Protein AF-A0A6F8VEI3-F1 (afdb_monomer)

pLDDT: mean 88.03, std 16.93, range [38.09, 98.88]

Mean predicted aligned error: 6.99 Å

Structure (mmCIF, N/CA/C/O backbone):
data_AF-A0A6F8VEI3-F1
#
_entry.id   AF-A0A6F8VEI3-F1
#
loop_
_atom_site.group_PDB
_atom_site.id
_atom_site.type_symbol
_atom_site.label_atom_id
_atom_site.label_alt_id
_atom_site.label_comp_id
_atom_site.label_asym_id
_atom_site.label_entity_id
_atom_site.label_seq_id
_atom_site.pdbx_PDB_ins_code
_atom_site.Cartn_x
_atom_site.Cartn_y
_atom_site.Cartn_z
_atom_site.occupancy
_atom_site.B_iso_or_equiv
_atom_site.auth_seq_id
_atom_site.auth_comp_id
_atom_site.auth_asym_id
_atom_site.auth_atom_id
_atom_site.pdbx_PDB_model_num
ATOM 1 N N . MET A 1 1 ? 37.008 4.239 -29.443 1.00 43.09 1 MET A N 1
ATOM 2 C CA . MET A 1 1 ? 36.698 3.286 -28.360 1.00 43.09 1 MET A CA 1
ATOM 3 C C . MET A 1 1 ? 35.298 3.627 -27.923 1.00 43.09 1 MET A C 1
ATOM 5 O O . MET A 1 1 ? 35.094 4.698 -27.372 1.00 43.09 1 MET A O 1
ATOM 9 N N . ASP A 1 2 ? 34.348 2.822 -28.377 1.00 38.09 2 ASP A N 1
ATOM 10 C CA . ASP A 1 2 ? 32.926 3.115 -28.269 1.00 38.09 2 ASP A CA 1
ATOM 11 C C . ASP A 1 2 ? 32.432 2.734 -26.868 1.00 38.09 2 ASP A C 1
ATOM 13 O O . ASP A 1 2 ? 32.656 1.613 -26.403 1.00 38.09 2 ASP A O 1
ATOM 17 N N . SER A 1 3 ? 31.829 3.694 -26.173 1.00 50.50 3 SER A N 1
ATOM 18 C CA . SER A 1 3 ? 31.285 3.537 -24.824 1.00 50.50 3 SER A CA 1
ATOM 19 C C . SER A 1 3 ? 29.965 2.768 -24.905 1.00 50.50 3 SER A C 1
ATOM 21 O O . SER A 1 3 ? 28.896 3.352 -25.057 1.00 50.50 3 SER A O 1
ATOM 23 N N . GLY A 1 4 ? 30.036 1.439 -24.831 1.00 45.38 4 GLY A N 1
ATOM 24 C CA . GLY A 1 4 ? 28.888 0.546 -24.970 1.00 45.38 4 GLY A CA 1
ATOM 25 C C . GLY A 1 4 ? 28.212 0.179 -23.646 1.00 45.38 4 GLY A C 1
ATOM 26 O O . GLY A 1 4 ? 28.600 -0.788 -23.006 1.00 45.38 4 GLY A O 1
ATOM 27 N N . ASN A 1 5 ? 27.139 0.907 -23.327 1.00 43.00 5 ASN A N 1
ATOM 28 C CA . ASN A 1 5 ? 25.896 0.406 -22.721 1.00 43.00 5 ASN A CA 1
ATOM 29 C C . ASN A 1 5 ? 25.950 -0.206 -21.300 1.00 43.00 5 ASN A C 1
ATOM 31 O O . ASN A 1 5 ? 25.969 -1.423 -21.112 1.00 43.00 5 ASN A O 1
ATOM 35 N N . ALA A 1 6 ? 25.800 0.649 -20.283 1.00 49.72 6 ALA A N 1
ATOM 36 C CA . ALA A 1 6 ? 25.195 0.221 -19.025 1.00 49.72 6 ALA A CA 1
ATOM 37 C C . ALA A 1 6 ? 23.720 -0.115 -19.297 1.00 49.72 6 ALA A C 1
ATOM 39 O O . ALA A 1 6 ? 22.898 0.788 -19.445 1.00 49.72 6 ALA A O 1
ATOM 40 N N . SER A 1 7 ? 23.387 -1.406 -19.382 1.00 51.09 7 SER A N 1
ATOM 41 C CA . SER A 1 7 ? 22.001 -1.870 -19.470 1.00 51.09 7 SER A CA 1
ATOM 42 C C . SER A 1 7 ? 21.215 -1.294 -18.291 1.00 51.09 7 SER A C 1
ATOM 44 O O . SER A 1 7 ? 21.344 -1.775 -17.165 1.00 51.09 7 SER A O 1
ATOM 46 N N . ALA A 1 8 ? 20.421 -0.248 -18.532 1.00 64.44 8 ALA A N 1
ATOM 47 C CA . ALA A 1 8 ? 19.576 0.352 -17.511 1.00 64.44 8 ALA A CA 1
ATOM 48 C C . ALA A 1 8 ? 18.665 -0.741 -16.937 1.00 64.44 8 ALA A C 1
ATOM 50 O O . ALA A 1 8 ? 17.872 -1.347 -17.664 1.00 64.44 8 ALA A O 1
ATOM 51 N N . ARG A 1 9 ? 18.819 -1.047 -15.643 1.00 82.38 9 ARG A N 1
ATOM 52 C CA . ARG A 1 9 ? 17.984 -2.046 -14.970 1.00 82.38 9 ARG A CA 1
ATOM 53 C C . ARG A 1 9 ? 16.527 -1.612 -15.121 1.00 82.38 9 ARG A C 1
ATOM 55 O O . ARG A 1 9 ? 16.201 -0.460 -14.838 1.00 82.38 9 ARG A O 1
ATOM 62 N N . LYS A 1 10 ? 15.665 -2.513 -15.604 1.00 88.00 10 LYS A N 1
ATOM 63 C CA . LYS A 1 10 ? 14.236 -2.213 -15.768 1.00 88.00 10 LYS A CA 1
ATOM 64 C C . LYS A 1 10 ? 13.657 -1.750 -14.419 1.00 88.00 10 LYS A C 1
ATOM 66 O O . LYS A 1 10 ? 13.983 -2.366 -13.401 1.00 88.00 10 LYS A O 1
ATOM 71 N N . PRO A 1 11 ? 12.831 -0.688 -14.391 1.00 94.62 11 PRO A N 1
ATOM 72 C CA . PRO A 1 11 ? 12.156 -0.276 -13.166 1.00 94.62 11 PRO A CA 1
ATOM 73 C C . PRO A 1 11 ? 11.184 -1.367 -12.711 1.00 94.62 11 PRO A C 1
ATOM 75 O O . PRO A 1 11 ? 10.663 -2.122 -13.538 1.00 94.62 11 PRO A O 1
ATOM 78 N N . LEU A 1 12 ? 10.909 -1.424 -11.407 1.00 96.19 12 LEU A N 1
ATOM 79 C CA . LEU A 1 12 ? 10.059 -2.457 -10.811 1.00 96.19 12 LEU A CA 1
ATOM 80 C C . LEU A 1 12 ? 8.657 -2.471 -11.440 1.00 96.19 12 LEU A C 1
ATOM 82 O O . LEU A 1 12 ? 8.127 -3.540 -11.735 1.00 96.19 12 LEU A O 1
ATOM 86 N N . CYS A 1 13 ? 8.106 -1.297 -11.773 1.00 95.56 13 CYS A N 1
ATOM 87 C CA . CYS A 1 13 ? 6.817 -1.193 -12.457 1.00 95.56 13 CYS A CA 1
ATOM 88 C C . CYS A 1 13 ? 6.808 -1.954 -13.796 1.00 95.56 13 CYS A C 1
ATOM 90 O O . CYS A 1 13 ? 5.833 -2.617 -14.125 1.00 95.56 13 CYS A O 1
ATOM 92 N N . ALA A 1 14 ? 7.903 -1.918 -14.561 1.00 95.19 14 ALA A N 1
ATOM 93 C CA . ALA A 1 14 ? 8.002 -2.602 -15.848 1.00 95.19 14 ALA A CA 1
ATOM 94 C C . ALA A 1 14 ? 8.228 -4.112 -15.699 1.00 95.19 14 ALA A C 1
ATOM 96 O O . ALA A 1 14 ? 7.990 -4.851 -16.647 1.00 95.19 14 ALA A O 1
ATOM 97 N N . MET A 1 15 ? 8.717 -4.563 -14.541 1.00 97.00 15 MET A N 1
ATOM 98 C CA . MET A 1 15 ? 8.867 -5.985 -14.228 1.00 97.00 15 MET A CA 1
ATOM 99 C C . MET A 1 15 ? 7.551 -6.608 -13.755 1.00 97.00 15 MET A C 1
ATOM 101 O O . MET A 1 15 ? 7.312 -7.778 -14.027 1.00 97.00 15 MET A O 1
ATOM 105 N N . ILE A 1 16 ? 6.717 -5.836 -13.054 1.00 97.31 16 ILE A N 1
ATOM 106 C CA . ILE A 1 16 ? 5.424 -6.294 -12.529 1.00 97.31 16 ILE A CA 1
ATOM 107 C C . ILE A 1 16 ? 4.298 -6.103 -13.550 1.00 97.31 16 ILE A C 1
ATOM 109 O O . ILE A 1 16 ? 3.422 -6.951 -13.634 1.00 97.31 16 ILE A O 1
ATOM 113 N N . GLU A 1 17 ? 4.359 -5.045 -14.361 1.00 96.50 17 GLU A N 1
ATOM 114 C CA . GLU A 1 17 ? 3.339 -4.646 -15.339 1.00 96.50 17 GLU A CA 1
ATOM 115 C C . GLU A 1 17 ? 2.034 -4.125 -14.723 1.00 96.50 17 GLU A C 1
ATOM 117 O O . GLU A 1 17 ? 1.611 -4.500 -13.630 1.00 96.50 17 GLU A O 1
ATOM 122 N N . ARG A 1 18 ? 1.373 -3.208 -15.441 1.00 94.69 18 ARG A N 1
ATOM 123 C CA . ARG A 1 18 ? 0.264 -2.430 -14.879 1.00 94.69 18 ARG A CA 1
ATOM 124 C C . ARG A 1 18 ? -0.923 -3.308 -14.489 1.00 94.69 18 ARG A C 1
ATOM 126 O O . ARG A 1 18 ? -1.441 -3.162 -13.389 1.00 94.69 18 ARG A O 1
ATOM 133 N N . ALA A 1 19 ? -1.287 -4.254 -15.351 1.00 96.75 19 ALA A N 1
ATOM 134 C CA . ALA A 1 19 ? -2.399 -5.164 -15.099 1.00 96.75 19 ALA A CA 1
ATOM 135 C C . ALA A 1 19 ? -2.197 -5.992 -13.820 1.00 96.75 19 ALA A C 1
ATOM 137 O O . ALA A 1 19 ? -3.150 -6.258 -13.094 1.00 96.75 19 ALA A O 1
ATOM 138 N N . ARG A 1 20 ? -0.952 -6.373 -13.502 1.00 98.44 20 ARG A N 1
ATOM 139 C CA . ARG A 1 20 ? -0.662 -7.111 -12.271 1.00 98.44 20 ARG A CA 1
ATOM 140 C C . ARG A 1 20 ? -0.739 -6.220 -11.036 1.00 98.44 20 ARG A C 1
ATOM 142 O O . ARG A 1 20 ? -1.202 -6.694 -10.006 1.00 98.44 20 ARG A O 1
ATOM 149 N N . VAL A 1 21 ? -0.324 -4.954 -11.132 1.00 98.38 21 VAL A N 1
ATOM 150 C CA . VAL A 1 21 ? -0.513 -3.980 -10.042 1.00 98.38 21 VAL A CA 1
ATOM 151 C C . VAL A 1 21 ? -1.993 -3.845 -9.703 1.00 98.38 21 VAL A C 1
ATOM 153 O O . VAL A 1 21 ? -2.342 -3.903 -8.528 1.00 98.38 21 VAL A O 1
ATOM 156 N N . ASP A 1 22 ? -2.857 -3.736 -10.716 1.00 98.19 22 ASP A N 1
ATOM 157 C CA . ASP A 1 22 ? -4.305 -3.643 -10.510 1.00 98.19 22 ASP A CA 1
ATOM 158 C C . ASP A 1 22 ? -4.847 -4.909 -9.798 1.00 98.19 22 ASP A C 1
ATOM 160 O O . ASP A 1 22 ? -5.602 -4.794 -8.836 1.00 98.19 22 ASP A O 1
ATOM 164 N N . VAL A 1 23 ? -4.390 -6.112 -10.185 1.00 98.62 23 VAL A N 1
ATOM 165 C CA . VAL A 1 23 ? -4.760 -7.384 -9.521 1.00 98.62 23 VAL A CA 1
ATOM 166 C C . VAL A 1 23 ? -4.305 -7.438 -8.059 1.00 98.62 23 VAL A C 1
ATOM 168 O O . VAL A 1 23 ? -5.080 -7.830 -7.190 1.00 98.62 23 VAL A O 1
ATOM 171 N N . VAL A 1 24 ? -3.058 -7.048 -7.776 1.00 98.88 24 VAL A N 1
ATOM 172 C CA . VAL A 1 24 ? -2.514 -7.026 -6.408 1.00 98.88 24 VAL A CA 1
ATOM 173 C C . VAL A 1 24 ? -3.308 -6.066 -5.531 1.00 98.88 24 VAL A C 1
ATOM 175 O O . VAL A 1 24 ? -3.662 -6.415 -4.409 1.00 98.88 24 VAL A O 1
ATOM 178 N N . VAL A 1 25 ? -3.602 -4.866 -6.037 1.00 98.75 25 VAL A N 1
ATOM 179 C CA . VAL A 1 25 ? -4.365 -3.860 -5.292 1.00 98.75 25 VAL A CA 1
ATOM 180 C C . VAL A 1 25 ? -5.782 -4.350 -5.019 1.00 98.75 25 VAL A C 1
ATOM 182 O O . VAL A 1 25 ? -6.231 -4.248 -3.883 1.00 98.75 25 VAL A O 1
ATOM 185 N N . HIS A 1 26 ? -6.451 -4.945 -6.004 1.00 98.75 26 HIS A N 1
ATOM 186 C CA . HIS A 1 26 ? -7.782 -5.511 -5.805 1.00 98.75 26 HIS A CA 1
ATOM 187 C C . HIS A 1 26 ? -7.793 -6.590 -4.707 1.00 98.75 26 HIS A C 1
ATOM 189 O O . HIS A 1 26 ? -8.521 -6.473 -3.722 1.00 98.75 26 HIS A O 1
ATOM 195 N N . ALA A 1 27 ? -6.896 -7.580 -4.804 1.00 98.81 27 ALA A N 1
ATOM 196 C CA . ALA A 1 27 ? -6.771 -8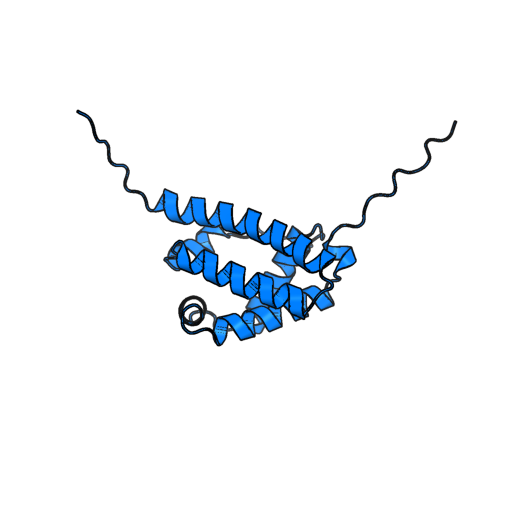.643 -3.803 1.00 98.81 27 ALA A CA 1
ATOM 197 C C . ALA A 1 27 ? -6.435 -8.097 -2.404 1.00 98.81 27 ALA A C 1
ATOM 199 O O . ALA A 1 27 ? -6.917 -8.601 -1.389 1.00 98.81 27 ALA A O 1
ATOM 200 N N . PHE A 1 28 ? -5.627 -7.039 -2.339 1.00 98.88 28 PHE A N 1
ATOM 201 C CA . PHE A 1 28 ? -5.275 -6.391 -1.084 1.00 98.88 28 PHE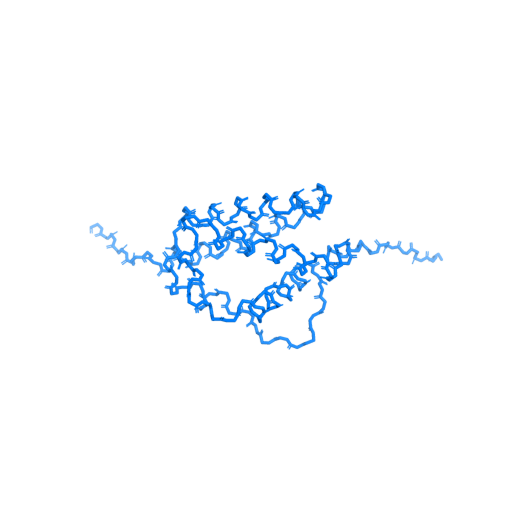 A CA 1
ATOM 202 C C 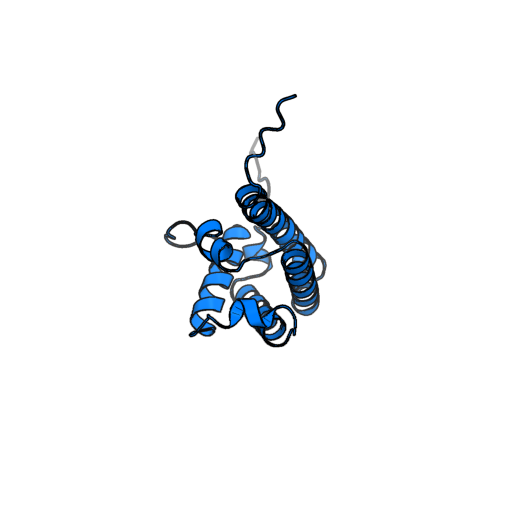. PHE A 1 28 ? -6.488 -5.731 -0.419 1.00 98.88 28 PHE A C 1
ATOM 204 O O . PHE A 1 28 ? -6.706 -5.901 0.783 1.00 98.88 28 PHE A O 1
ATOM 211 N N . TYR A 1 29 ? -7.302 -5.008 -1.191 1.00 98.62 29 TYR A N 1
ATOM 212 C CA . TYR A 1 29 ? -8.506 -4.363 -0.668 1.00 98.62 29 TYR A CA 1
ATOM 213 C C . TYR A 1 29 ? -9.574 -5.368 -0.242 1.00 98.62 29 TYR A C 1
ATOM 215 O O . TYR A 1 29 ? -10.216 -5.146 0.787 1.00 98.62 29 TYR A O 1
ATOM 223 N N . ASP A 1 30 ? -9.711 -6.498 -0.938 1.00 98.44 30 ASP A N 1
ATOM 224 C CA . ASP A 1 30 ? -10.572 -7.597 -0.490 1.00 98.44 30 ASP A CA 1
ATOM 225 C C . ASP A 1 30 ? -10.178 -8.078 0.915 1.00 98.44 30 ASP A C 1
ATOM 227 O O . ASP A 1 30 ? -11.029 -8.179 1.807 1.00 98.44 30 ASP A O 1
ATOM 231 N N . LYS A 1 31 ? -8.876 -8.282 1.161 1.00 98.69 31 LYS A N 1
ATOM 232 C CA . LYS A 1 31 ? -8.374 -8.671 2.487 1.00 98.69 31 LYS A CA 1
ATOM 233 C C . LYS A 1 31 ? -8.586 -7.581 3.535 1.00 98.69 31 LYS A C 1
ATOM 235 O O . LYS A 1 31 ? -9.059 -7.880 4.630 1.00 98.69 31 LYS A O 1
ATOM 240 N N . LEU A 1 32 ? -8.288 -6.319 3.220 1.00 98.44 32 LEU A N 1
ATOM 241 C CA . LEU A 1 32 ? -8.483 -5.198 4.150 1.00 98.44 32 LEU A CA 1
ATOM 242 C C . LEU A 1 32 ? -9.945 -5.054 4.589 1.00 98.44 32 LEU A C 1
ATOM 244 O O . LEU A 1 32 ? -10.215 -4.815 5.766 1.00 98.44 32 LEU A O 1
ATOM 248 N N . ARG A 1 33 ? -10.890 -5.222 3.658 1.00 97.50 33 ARG A N 1
ATOM 249 C CA . ARG A 1 33 ? -12.332 -5.126 3.927 1.00 97.50 33 ARG A CA 1
ATOM 250 C C . ARG A 1 33 ? -12.859 -6.298 4.747 1.00 97.50 33 ARG A C 1
ATOM 252 O O . ARG A 1 33 ? -13.786 -6.111 5.531 1.00 97.50 33 ARG A O 1
ATOM 259 N N . ALA A 1 34 ? -12.279 -7.483 4.580 1.00 97.50 34 ALA A N 1
ATOM 260 C CA . ALA A 1 34 ? -12.634 -8.663 5.360 1.00 97.50 34 ALA A CA 1
ATOM 261 C C . ALA A 1 34 ? -11.980 -8.683 6.756 1.00 97.50 34 ALA A C 1
ATOM 263 O O . ALA A 1 34 ? -12.469 -9.366 7.656 1.00 97.50 34 ALA A O 1
ATOM 264 N N . HIS A 1 35 ? -10.881 -7.949 6.957 1.00 98.12 35 HIS A N 1
ATOM 265 C CA . HIS A 1 35 ? -10.099 -8.024 8.186 1.00 98.12 35 HIS A CA 1
ATOM 266 C C . HIS A 1 35 ? -10.749 -7.245 9.354 1.00 98.12 35 HIS A C 1
ATOM 268 O O . HIS A 1 35 ? -10.938 -6.030 9.235 1.00 98.12 35 HIS A O 1
ATOM 274 N N . PRO A 1 36 ? -11.018 -7.878 10.518 1.00 96.19 36 PRO A N 1
ATOM 275 C CA . PRO A 1 36 ? -11.780 -7.266 11.616 1.00 96.19 36 PRO A CA 1
ATOM 276 C C . PRO A 1 36 ? -11.201 -5.958 12.166 1.00 96.19 36 PRO A C 1
ATOM 278 O O . PRO A 1 36 ? -11.948 -5.047 12.504 1.00 96.19 36 PRO A O 1
ATOM 281 N N . GLU A 1 37 ? -9.874 -5.852 12.250 1.00 95.12 37 GLU A N 1
ATOM 282 C CA . GLU A 1 37 ? -9.210 -4.658 12.795 1.00 95.12 37 GLU A CA 1
ATOM 283 C C . GLU A 1 37 ? -8.966 -3.565 11.750 1.00 95.12 37 GLU A C 1
ATOM 285 O O . GLU A 1 37 ? -8.685 -2.427 12.115 1.00 95.12 37 GLU A O 1
ATOM 290 N N . MET A 1 38 ? -9.047 -3.899 10.455 1.00 97.75 38 MET A N 1
ATOM 291 C CA . MET A 1 38 ? -8.686 -2.964 9.384 1.00 97.75 38 MET A CA 1
ATOM 292 C C . MET A 1 38 ? -9.901 -2.390 8.675 1.00 97.75 38 MET A C 1
ATOM 294 O O . MET A 1 38 ? -9.873 -1.224 8.288 1.00 97.75 38 MET A O 1
ATOM 298 N N . SER A 1 39 ? -10.970 -3.174 8.528 1.00 96.56 39 SER A N 1
ATOM 299 C CA . SER A 1 39 ? -12.140 -2.826 7.718 1.00 96.56 39 SER A CA 1
ATOM 300 C C . SER A 1 39 ? -12.768 -1.484 8.106 1.00 96.56 39 SER A C 1
ATOM 302 O O . SER A 1 39 ? -13.163 -0.712 7.231 1.00 96.56 39 SER A O 1
ATOM 304 N N . GLY A 1 40 ? -12.765 -1.148 9.400 1.00 96.88 40 GLY A N 1
ATOM 305 C CA . GLY A 1 40 ? -13.253 0.132 9.916 1.00 96.88 40 GLY A CA 1
ATOM 306 C C . GLY A 1 40 ? -12.511 1.361 9.375 1.00 96.88 40 GLY A C 1
ATOM 307 O O . GLY A 1 40 ? -13.133 2.400 9.178 1.00 96.88 40 GLY A O 1
ATOM 308 N N . PHE A 1 41 ? -11.216 1.264 9.051 1.00 96.69 41 PHE A N 1
ATOM 309 C CA . PHE A 1 41 ? -10.475 2.394 8.470 1.00 96.69 41 PHE A CA 1
ATOM 310 C C . PHE A 1 41 ? -10.895 2.702 7.031 1.00 96.69 41 PHE A C 1
ATOM 312 O O . PHE A 1 41 ? -10.663 3.810 6.557 1.00 96.69 41 PHE A O 1
ATOM 319 N N . PHE A 1 42 ? -11.539 1.754 6.348 1.00 95.81 42 PHE A N 1
ATOM 320 C CA . PHE A 1 42 ? -11.923 1.859 4.939 1.00 95.81 42 PHE A CA 1
ATOM 321 C C . PHE A 1 42 ? -13.432 2.038 4.737 1.00 95.81 42 PHE A C 1
ATOM 323 O O . PHE A 1 42 ? -13.879 2.197 3.606 1.00 95.81 42 PHE A O 1
ATOM 330 N N . SER A 1 43 ? -14.233 2.062 5.808 1.00 93.88 43 SER A N 1
ATOM 331 C CA . SER A 1 43 ? -15.701 2.130 5.720 1.00 93.88 43 SER A CA 1
ATOM 332 C C . SER A 1 43 ? -16.243 3.441 5.141 1.00 93.88 43 SER A C 1
ATOM 334 O O . SER A 1 43 ? -17.421 3.526 4.814 1.00 93.88 43 SER A O 1
ATOM 336 N N . HIS A 1 44 ? -15.404 4.475 5.055 1.00 93.75 44 HIS A N 1
ATOM 337 C CA . HIS A 1 44 ? -15.744 5.778 4.485 1.00 93.75 44 HIS A CA 1
ATOM 338 C C . HIS A 1 44 ? -15.577 5.830 2.955 1.00 93.75 44 HIS A C 1
ATOM 340 O O . HIS A 1 44 ? -15.876 6.853 2.343 1.00 93.75 44 HIS A O 1
ATOM 346 N N . ILE A 1 45 ? -15.053 4.767 2.336 1.00 95.69 45 ILE A N 1
ATOM 347 C CA . ILE A 1 45 ? -14.874 4.679 0.886 1.00 95.69 45 ILE A CA 1
ATOM 348 C C . ILE A 1 45 ? -16.193 4.219 0.261 1.00 95.69 45 ILE A C 1
ATOM 350 O O . ILE A 1 45 ? -16.651 3.107 0.511 1.00 95.69 45 ILE A O 1
ATOM 354 N N . GLU A 1 46 ? -16.788 5.073 -0.569 1.00 95.12 46 GLU A N 1
ATOM 355 C CA . GLU A 1 46 ? -18.052 4.780 -1.258 1.00 95.12 46 GLU A CA 1
ATOM 356 C C . GLU A 1 46 ? -17.829 4.021 -2.576 1.00 95.12 46 GLU A C 1
ATOM 358 O O . GLU A 1 46 ? -18.508 3.033 -2.850 1.00 95.12 46 GLU A O 1
ATOM 363 N N . ASP A 1 47 ? -16.845 4.449 -3.374 1.00 97.06 47 ASP A N 1
ATOM 364 C CA . ASP A 1 47 ? -16.484 3.832 -4.654 1.00 97.06 47 ASP A CA 1
ATOM 365 C C . ASP A 1 47 ? -15.113 3.150 -4.555 1.00 97.06 47 ASP A C 1
ATOM 367 O O . ASP A 1 47 ? -14.056 3.765 -4.744 1.00 97.06 47 ASP A O 1
ATOM 371 N N . PHE A 1 48 ? -15.134 1.852 -4.245 1.00 96.31 48 PHE A N 1
ATOM 372 C CA . PHE A 1 48 ? -13.918 1.041 -4.172 1.00 96.31 48 PHE A CA 1
ATOM 373 C C . PHE A 1 48 ? -13.233 0.884 -5.529 1.00 96.31 48 PHE A C 1
ATOM 375 O O . PHE A 1 48 ? -12.007 0.886 -5.575 1.00 96.31 48 PHE A O 1
ATOM 382 N N . ALA A 1 49 ? -13.977 0.824 -6.636 1.00 95.88 49 ALA A N 1
ATOM 383 C CA . ALA A 1 49 ? -13.372 0.663 -7.954 1.00 95.88 49 ALA A CA 1
ATOM 384 C C . ALA A 1 49 ? -12.528 1.893 -8.323 1.00 95.88 49 ALA A C 1
ATOM 386 O O . ALA A 1 49 ? -11.384 1.761 -8.763 1.00 95.88 49 ALA A O 1
ATOM 387 N N . GLN A 1 50 ? -13.053 3.098 -8.084 1.00 95.75 50 GLN A N 1
ATOM 388 C CA . GLN A 1 50 ? -12.297 4.335 -8.283 1.00 95.75 50 GLN A CA 1
ATOM 389 C C . GLN A 1 50 ? -11.113 4.444 -7.311 1.00 95.75 50 GLN A C 1
ATOM 391 O O . GLN A 1 50 ? -10.022 4.870 -7.704 1.00 95.75 50 GLN A O 1
ATOM 396 N N . HIS A 1 51 ? -11.310 4.062 -6.048 1.00 96.06 51 HIS A N 1
ATOM 397 C CA . HIS A 1 51 ? -10.256 4.105 -5.040 1.00 96.06 51 HIS A CA 1
ATOM 398 C C . HIS A 1 51 ? -9.095 3.161 -5.384 1.00 96.06 51 HIS A C 1
ATOM 400 O O . HIS A 1 51 ? -7.943 3.590 -5.421 1.00 96.06 51 HIS A O 1
ATOM 406 N N . GLU A 1 52 ? -9.385 1.903 -5.712 1.00 97.38 52 GLU A N 1
ATOM 407 C CA . GLU A 1 52 ? -8.388 0.903 -6.103 1.00 97.38 52 GLU A CA 1
ATOM 408 C C . GLU A 1 52 ? -7.608 1.347 -7.343 1.00 97.38 52 GLU A C 1
ATOM 410 O O . GLU A 1 52 ? -6.381 1.261 -7.356 1.00 97.38 52 GLU A O 1
ATOM 415 N N . GLN A 1 53 ? -8.273 1.926 -8.349 1.00 95.50 53 GLN A N 1
ATOM 416 C CA . GLN A 1 53 ? -7.585 2.500 -9.510 1.00 95.50 53 GLN A CA 1
ATOM 417 C C . GLN A 1 53 ? -6.606 3.608 -9.112 1.00 95.50 53 GLN A C 1
ATOM 419 O O . GLN A 1 53 ? -5.483 3.653 -9.620 1.00 95.50 53 GLN A O 1
ATOM 424 N N . HIS A 1 54 ? -6.999 4.498 -8.197 1.00 93.50 54 HIS A N 1
ATOM 425 C CA . HIS A 1 54 ? -6.119 5.558 -7.709 1.00 93.50 54 HIS A CA 1
ATOM 426 C C . HIS A 1 54 ? -4.877 4.986 -7.010 1.00 93.50 54 HIS A C 1
ATOM 428 O O . HIS A 1 54 ? -3.755 5.424 -7.281 1.00 93.50 54 HIS A O 1
ATOM 434 N N . ILE A 1 55 ? -5.063 3.968 -6.170 1.00 95.81 55 ILE A N 1
ATOM 435 C CA . ILE A 1 55 ? -3.984 3.309 -5.426 1.00 95.81 55 ILE A CA 1
ATOM 436 C C . ILE A 1 55 ? -3.081 2.477 -6.345 1.00 95.81 55 ILE A C 1
ATOM 438 O O . ILE A 1 55 ? -1.861 2.477 -6.179 1.00 95.81 55 ILE A O 1
ATOM 442 N N . ALA A 1 56 ? -3.631 1.839 -7.375 1.00 96.56 56 ALA A N 1
ATOM 443 C CA . ALA A 1 56 ? -2.836 1.150 -8.384 1.00 96.56 56 ALA A CA 1
ATOM 444 C C . ALA A 1 56 ? -1.962 2.122 -9.188 1.00 96.56 56 ALA A C 1
ATOM 446 O O . ALA A 1 56 ? -0.793 1.834 -9.455 1.00 96.56 56 ALA A O 1
ATOM 447 N N . VAL A 1 57 ? -2.476 3.314 -9.518 1.00 94.50 57 VAL A N 1
ATOM 448 C CA . VAL A 1 57 ? -1.654 4.353 -10.155 1.00 94.50 57 VAL A CA 1
ATOM 449 C C . VAL A 1 57 ? -0.559 4.860 -9.213 1.00 94.50 57 VAL A C 1
ATOM 451 O O . VAL A 1 57 ? 0.575 5.043 -9.661 1.00 94.50 57 VAL A O 1
ATOM 454 N N . PHE A 1 58 ? -0.865 5.044 -7.925 1.00 94.56 58 PHE A N 1
ATOM 455 C CA . PHE A 1 58 ? 0.134 5.388 -6.911 1.00 94.56 58 PHE A CA 1
ATOM 456 C C . PHE A 1 58 ? 1.283 4.381 -6.883 1.00 94.56 58 PHE A C 1
ATOM 458 O O . PHE A 1 58 ? 2.441 4.774 -7.028 1.00 94.56 58 PHE A O 1
ATOM 465 N N . TRP A 1 59 ? 0.979 3.088 -6.770 1.00 96.94 59 TRP A N 1
ATOM 466 C CA . TRP A 1 59 ? 2.012 2.059 -6.721 1.00 96.94 59 TRP A CA 1
ATOM 467 C C . TRP A 1 59 ? 2.799 1.950 -8.018 1.00 96.94 59 TRP A C 1
ATOM 469 O O . TRP A 1 59 ? 4.025 1.862 -7.986 1.00 96.94 59 TRP A O 1
ATOM 479 N N . TRP A 1 60 ? 2.122 2.020 -9.165 1.00 95.44 60 TRP A N 1
ATOM 480 C CA . TRP A 1 60 ? 2.786 2.053 -10.464 1.00 95.44 60 TRP A CA 1
ATOM 481 C C . TRP A 1 60 ? 3.825 3.177 -10.543 1.00 95.44 60 TRP A C 1
ATOM 483 O O . TRP A 1 60 ? 4.962 2.947 -10.960 1.00 95.44 60 TRP A O 1
ATOM 493 N N . TRP A 1 61 ? 3.449 4.384 -10.110 1.00 93.62 61 TRP A N 1
ATOM 494 C CA . TRP A 1 61 ? 4.342 5.537 -10.054 1.00 93.62 61 TRP A CA 1
ATOM 495 C C . TRP A 1 61 ? 5.486 5.337 -9.052 1.00 93.62 61 TRP A C 1
ATOM 497 O O . TRP A 1 61 ? 6.649 5.520 -9.414 1.00 93.62 61 TRP A O 1
ATOM 507 N N . ALA A 1 62 ? 5.182 4.891 -7.830 1.00 93.81 62 ALA A N 1
ATOM 508 C CA . ALA A 1 62 ? 6.175 4.655 -6.782 1.00 93.81 62 ALA A CA 1
ATOM 509 C C . ALA A 1 62 ? 7.231 3.613 -7.201 1.00 93.81 62 ALA A C 1
ATOM 511 O O . ALA A 1 62 ? 8.394 3.710 -6.818 1.00 93.81 62 ALA A O 1
ATOM 512 N N . MET A 1 63 ? 6.852 2.657 -8.053 1.00 96.06 63 MET A N 1
ATOM 513 C CA . MET A 1 63 ? 7.738 1.633 -8.617 1.00 96.06 63 MET A CA 1
ATOM 514 C C . MET A 1 63 ? 8.525 2.082 -9.866 1.00 96.06 63 MET A C 1
ATOM 516 O O . MET A 1 63 ? 9.154 1.254 -10.534 1.00 96.06 63 MET A O 1
ATOM 520 N N . GLY A 1 64 ? 8.513 3.379 -10.193 1.00 93.56 64 GLY A N 1
ATOM 521 C CA . GLY A 1 64 ? 9.284 3.975 -11.291 1.00 93.56 64 GLY A CA 1
ATOM 522 C C . GLY A 1 64 ? 8.496 4.201 -12.584 1.00 93.56 64 GLY A C 1
ATOM 523 O O . GLY A 1 64 ? 9.085 4.528 -13.618 1.00 93.56 64 GLY A O 1
ATOM 524 N N . GLY A 1 65 ? 7.175 4.030 -12.551 1.00 89.88 65 GLY A N 1
ATOM 525 C CA . GLY A 1 65 ? 6.297 4.308 -13.678 1.00 89.88 65 GLY A CA 1
ATOM 526 C C . GLY A 1 65 ? 6.121 5.808 -13.908 1.00 89.88 65 GLY A C 1
ATOM 527 O O . GLY A 1 65 ? 6.101 6.611 -12.977 1.00 89.88 65 GLY A O 1
ATOM 528 N N . ARG A 1 66 ? 5.936 6.212 -15.169 1.00 85.19 66 ARG A N 1
ATOM 529 C CA . ARG A 1 66 ? 5.476 7.573 -15.475 1.00 85.19 66 ARG A CA 1
ATOM 530 C C . ARG A 1 66 ? 3.959 7.628 -15.331 1.00 85.19 66 ARG A C 1
ATOM 532 O O . ARG A 1 66 ? 3.264 6.821 -15.941 1.00 85.19 66 ARG A O 1
ATOM 539 N N . ALA A 1 67 ? 3.462 8.589 -14.560 1.00 68.88 67 ALA A N 1
ATOM 540 C CA . ALA A 1 67 ? 2.051 8.948 -14.535 1.00 68.88 67 ALA A CA 1
ATOM 541 C C . ALA A 1 67 ? 1.873 10.270 -15.295 1.00 68.88 67 ALA A C 1
ATOM 543 O O . ALA A 1 67 ? 2.600 11.237 -15.049 1.00 68.88 67 ALA A O 1
ATOM 544 N N . GLU A 1 68 ? 0.940 10.317 -16.245 1.00 62.62 68 GLU A N 1
ATOM 545 C CA . GLU A 1 68 ? 0.611 11.545 -16.968 1.00 62.62 68 GLU A CA 1
ATOM 546 C C . GLU A 1 68 ? -0.049 12.529 -15.995 1.00 62.62 68 GLU A C 1
ATOM 548 O O . GLU A 1 68 ? -1.196 12.345 -15.608 1.00 62.62 68 GLU A O 1
ATOM 553 N N . ARG A 1 69 ? 0.709 13.548 -15.563 1.00 53.69 69 ARG A N 1
ATOM 554 C CA . ARG A 1 69 ? 0.261 14.675 -14.722 1.00 53.69 69 ARG A CA 1
ATOM 555 C C . ARG A 1 69 ? -0.587 14.272 -13.513 1.00 53.69 69 ARG A C 1
ATOM 557 O O . ARG A 1 69 ? -1.814 14.298 -13.561 1.00 53.69 69 ARG A O 1
ATOM 564 N N . GLN A 1 70 ? 0.058 14.060 -12.372 1.00 57.28 70 GLN A N 1
ATOM 565 C CA . GLN A 1 70 ? -0.670 13.972 -11.110 1.00 57.28 70 GLN A CA 1
ATOM 566 C C . GLN A 1 70 ? -0.391 15.178 -10.227 1.00 57.28 70 GLN A C 1
ATOM 568 O O . GLN A 1 70 ? 0.754 15.593 -10.046 1.00 57.28 70 GLN A O 1
ATOM 573 N N . ARG A 1 71 ? -1.472 15.746 -9.677 1.00 58.84 71 ARG A N 1
ATOM 574 C CA . ARG A 1 71 ? -1.378 16.520 -8.438 1.00 58.84 71 ARG A CA 1
ATOM 575 C C . ARG A 1 71 ? -0.662 15.636 -7.406 1.00 58.84 71 ARG A C 1
ATOM 577 O O . ARG A 1 71 ? -0.865 14.423 -7.446 1.00 58.84 71 ARG A O 1
ATOM 584 N N . PRO A 1 72 ? 0.169 16.203 -6.521 1.00 68.62 72 PRO A N 1
ATOM 585 C CA . PRO A 1 72 ? 0.866 15.412 -5.514 1.00 68.62 72 PRO A CA 1
ATOM 586 C C . PRO A 1 72 ? -0.128 14.536 -4.741 1.00 68.62 72 PRO A C 1
ATOM 588 O O . PRO A 1 72 ? -1.209 15.003 -4.374 1.00 68.62 72 PRO A O 1
ATOM 591 N N . PHE A 1 73 ? 0.232 13.270 -4.516 1.00 82.31 73 PHE A N 1
ATOM 592 C CA . PHE A 1 73 ? -0.522 12.394 -3.627 1.00 82.31 73 PHE A CA 1
ATOM 593 C C . PHE A 1 73 ? -0.476 12.983 -2.219 1.00 82.31 73 PHE A C 1
ATOM 595 O O . PHE A 1 73 ? 0.579 13.007 -1.585 1.00 82.31 73 PHE A O 1
ATOM 602 N N . ASP A 1 74 ? -1.614 13.467 -1.728 1.00 87.06 74 ASP A N 1
ATOM 603 C CA . ASP A 1 74 ? -1.726 14.010 -0.376 1.00 87.06 74 ASP A CA 1
ATOM 604 C C . ASP A 1 74 ? -1.814 12.877 0.659 1.00 87.06 74 ASP A C 1
ATOM 606 O O . ASP A 1 74 ? -2.839 12.656 1.302 1.00 87.06 74 ASP A O 1
ATOM 610 N N . MET A 1 75 ? -0.729 12.108 0.792 1.00 87.12 75 MET A N 1
ATOM 611 C CA . MET A 1 75 ? -0.653 10.986 1.732 1.00 87.12 75 MET A CA 1
ATOM 612 C C . MET A 1 75 ? -0.911 11.450 3.168 1.00 87.12 75 MET A C 1
ATOM 614 O O . MET A 1 75 ? -1.611 10.776 3.913 1.00 87.12 75 MET A O 1
ATOM 618 N N . ASN A 1 76 ? -0.403 12.621 3.553 1.00 86.25 76 ASN A N 1
ATOM 619 C CA . ASN A 1 76 ? -0.573 13.139 4.905 1.00 86.25 76 ASN A CA 1
ATOM 620 C C . ASN A 1 76 ? -2.036 13.510 5.194 1.00 86.25 76 ASN A C 1
ATOM 622 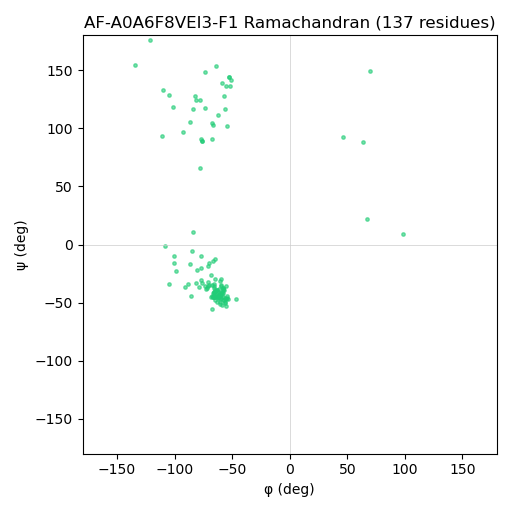O O . ASN A 1 76 ? -2.630 12.986 6.134 1.00 86.25 76 ASN A O 1
ATOM 626 N N . GLY A 1 77 ? -2.634 14.373 4.366 1.00 88.31 77 GLY A N 1
ATOM 627 C CA . GLY A 1 77 ? -3.998 14.858 4.574 1.00 88.31 77 GLY A CA 1
ATOM 628 C C . GLY A 1 77 ? -5.054 13.759 4.474 1.00 88.31 77 GLY A C 1
ATOM 629 O O . GLY A 1 77 ? -6.070 13.824 5.161 1.00 88.31 77 GLY A O 1
ATOM 630 N N . ARG A 1 78 ? -4.804 12.710 3.677 1.00 90.31 78 ARG A N 1
ATOM 631 C CA . ARG A 1 78 ? -5.725 11.569 3.546 1.00 90.31 78 ARG A CA 1
ATOM 632 C C . ARG A 1 78 ? -5.675 10.593 4.720 1.00 90.31 78 ARG A C 1
ATOM 634 O O . ARG A 1 78 ? -6.703 10.001 5.026 1.00 90.31 78 ARG A O 1
ATOM 641 N N . HIS A 1 79 ? -4.527 10.432 5.380 1.00 93.31 79 HIS A N 1
ATOM 642 C CA . HIS A 1 79 ? -4.376 9.453 6.466 1.00 93.31 79 HIS A CA 1
ATOM 643 C C . HIS A 1 79 ? -4.505 10.068 7.868 1.00 93.31 79 HIS A C 1
ATOM 645 O O . HIS A 1 79 ? -4.871 9.357 8.803 1.00 93.31 79 HIS A O 1
ATOM 651 N N . GLN A 1 80 ? -4.276 11.378 8.029 1.00 90.75 80 GLN A N 1
ATOM 652 C CA . GLN A 1 80 ? -4.387 12.065 9.324 1.00 90.75 80 GLN A CA 1
ATOM 653 C C . GLN A 1 80 ? -5.753 11.877 10.018 1.00 90.75 80 GLN A C 1
ATOM 655 O O . GLN A 1 80 ? -5.753 11.545 11.209 1.00 90.75 80 GLN A O 1
ATOM 660 N N . PRO A 1 81 ? -6.904 11.983 9.320 1.00 91.75 81 PRO A N 1
ATOM 661 C CA . PRO A 1 81 ? -8.217 11.839 9.951 1.00 91.75 81 PRO A CA 1
ATOM 662 C C . PRO A 1 81 ? -8.535 10.410 10.407 1.00 91.75 81 PRO A C 1
ATOM 664 O O . PRO A 1 81 ? -9.449 10.215 11.202 1.00 91.75 81 PRO A O 1
ATOM 667 N N . LEU A 1 82 ? -7.795 9.406 9.921 1.00 92.25 82 LEU A N 1
ATOM 668 C CA . LEU A 1 82 ? -8.074 7.991 10.189 1.00 92.25 82 LEU A CA 1
ATOM 669 C C . LEU A 1 82 ? -7.638 7.550 11.589 1.00 92.25 82 LEU A C 1
ATOM 671 O O . LEU A 1 82 ? -7.952 6.442 12.012 1.00 92.25 82 LEU A O 1
ATOM 675 N N . GLY A 1 83 ? -6.891 8.386 12.316 1.00 91.00 83 GLY A N 1
ATOM 676 C CA . GLY A 1 83 ? -6.508 8.077 13.690 1.00 91.00 83 GLY A CA 1
ATOM 677 C C . GLY A 1 83 ? -5.540 6.895 13.825 1.00 91.00 83 GLY A C 1
ATOM 678 O O . GLY A 1 83 ? -5.432 6.351 14.919 1.00 91.00 83 GLY A O 1
ATOM 679 N N . LEU A 1 84 ? -4.796 6.552 12.766 1.00 94.50 84 LEU A N 1
ATOM 680 C CA . LEU A 1 84 ? -3.876 5.407 12.726 1.00 94.50 84 LEU A CA 1
ATOM 681 C C . LEU A 1 84 ? -2.896 5.393 13.914 1.00 94.50 84 LEU A C 1
ATOM 683 O O . LEU A 1 84 ? -2.392 6.441 14.346 1.00 94.50 84 LEU A O 1
ATOM 687 N N . ASN A 1 85 ? -2.634 4.189 14.422 1.00 93.31 85 ASN A N 1
ATOM 688 C CA . ASN A 1 85 ? -1.649 3.878 15.457 1.00 93.31 85 ASN A CA 1
ATOM 689 C C . ASN A 1 85 ? -0.630 2.855 14.922 1.00 93.31 85 ASN A C 1
ATOM 691 O O . ASN A 1 85 ? -0.776 2.367 13.804 1.00 93.31 85 ASN A O 1
ATOM 695 N N . GLU A 1 86 ? 0.391 2.530 15.715 1.00 94.88 86 GLU A N 1
ATOM 696 C CA . GLU A 1 86 ? 1.463 1.598 15.324 1.00 94.88 86 GLU A CA 1
ATOM 697 C C . GLU A 1 86 ? 0.921 0.236 14.870 1.00 94.88 86 GLU A C 1
ATOM 699 O O . GLU A 1 86 ? 1.252 -0.218 13.777 1.00 94.88 86 GLU A O 1
ATOM 704 N N . ARG A 1 87 ? -0.018 -0.339 15.632 1.00 96.19 87 ARG A N 1
ATOM 705 C CA . ARG A 1 87 ? -0.675 -1.613 15.303 1.00 96.19 87 ARG A CA 1
ATOM 706 C C . ARG A 1 87 ? -1.381 -1.588 13.945 1.00 96.19 87 ARG A C 1
ATOM 708 O O . ARG A 1 87 ? -1.332 -2.571 13.216 1.00 96.19 87 ARG A O 1
ATOM 715 N N . ALA A 1 88 ? -2.020 -0.476 13.575 1.00 96.75 88 ALA A N 1
ATOM 716 C CA . ALA A 1 88 ? -2.683 -0.355 12.277 1.00 96.75 88 ALA A CA 1
ATOM 717 C C . ALA A 1 88 ? -1.675 -0.390 11.114 1.00 96.75 88 ALA A C 1
ATOM 719 O O . ALA A 1 88 ? -1.956 -0.997 10.082 1.00 96.75 88 ALA A O 1
ATOM 720 N N . PHE A 1 89 ? -0.492 0.215 11.282 1.00 97.50 89 PHE A N 1
ATOM 721 C CA . PHE A 1 89 ? 0.585 0.143 10.287 1.00 97.50 89 PHE A CA 1
ATOM 722 C C . PHE A 1 89 ? 1.172 -1.266 10.183 1.00 97.50 89 PHE A C 1
ATOM 724 O O . PHE A 1 89 ? 1.342 -1.765 9.071 1.00 97.50 89 PHE A O 1
ATOM 731 N N . GLU A 1 90 ? 1.438 -1.918 11.317 1.00 97.81 90 GLU A N 1
ATOM 732 C CA . GLU A 1 90 ? 1.925 -3.303 11.358 1.00 97.81 90 GLU A CA 1
ATOM 733 C C . GLU A 1 90 ? 0.955 -4.252 10.649 1.00 97.81 90 GLU A C 1
ATOM 735 O O . GLU A 1 90 ? 1.363 -5.024 9.781 1.00 97.81 90 GLU A O 1
ATOM 740 N N . GLN A 1 91 ? -0.342 -4.141 10.952 1.00 98.44 91 GLN A N 1
ATOM 741 C CA . GLN A 1 91 ? -1.365 -4.991 10.354 1.00 98.44 91 GLN A CA 1
ATOM 742 C C . GLN A 1 91 ? -1.531 -4.727 8.854 1.00 98.44 91 GLN A C 1
ATOM 744 O O . GLN A 1 91 ? -1.641 -5.667 8.067 1.00 98.44 91 GLN A O 1
ATOM 749 N N . TRP A 1 92 ? -1.518 -3.457 8.438 1.00 98.56 92 TRP A N 1
ATOM 750 C CA . TRP A 1 92 ? -1.566 -3.092 7.023 1.00 98.56 92 TRP A CA 1
ATOM 751 C C . TRP A 1 92 ? -0.375 -3.685 6.256 1.00 98.56 92 TRP A C 1
ATOM 753 O O . TRP A 1 92 ? -0.569 -4.289 5.200 1.00 98.56 92 TRP A O 1
ATOM 763 N N . LEU A 1 93 ? 0.843 -3.578 6.806 1.00 98.69 93 LEU A N 1
ATOM 764 C CA . LEU A 1 93 ? 2.058 -4.135 6.201 1.00 98.69 93 LEU A CA 1
ATOM 765 C C . LEU A 1 93 ? 2.018 -5.665 6.147 1.00 98.69 93 LEU A C 1
ATOM 767 O O . LEU A 1 93 ? 2.398 -6.237 5.128 1.00 98.69 93 LEU A O 1
ATOM 771 N N . ALA A 1 94 ? 1.524 -6.327 7.195 1.00 98.69 94 ALA A N 1
ATOM 772 C CA . ALA A 1 94 ? 1.387 -7.781 7.222 1.00 98.69 94 ALA A CA 1
ATOM 773 C C . ALA A 1 94 ? 0.449 -8.285 6.111 1.00 98.69 94 ALA A C 1
ATOM 775 O O . ALA A 1 94 ? 0.838 -9.150 5.324 1.00 98.69 94 ALA A O 1
ATOM 776 N N . ILE A 1 95 ? -0.742 -7.687 5.985 1.00 98.81 95 ILE A N 1
ATOM 777 C CA . ILE A 1 95 ? -1.717 -8.046 4.940 1.00 98.81 95 ILE A CA 1
ATOM 778 C C . ILE A 1 95 ? -1.144 -7.759 3.545 1.00 98.81 95 ILE A C 1
ATOM 780 O O . ILE A 1 95 ? -1.342 -8.542 2.611 1.00 98.81 95 ILE A O 1
ATOM 784 N N . PHE A 1 96 ? -0.415 -6.650 3.384 1.00 98.88 96 PHE A N 1
ATOM 785 C CA . PHE A 1 96 ? 0.184 -6.300 2.099 1.00 98.88 96 PHE A CA 1
ATOM 786 C C . PHE A 1 96 ? 1.290 -7.283 1.703 1.00 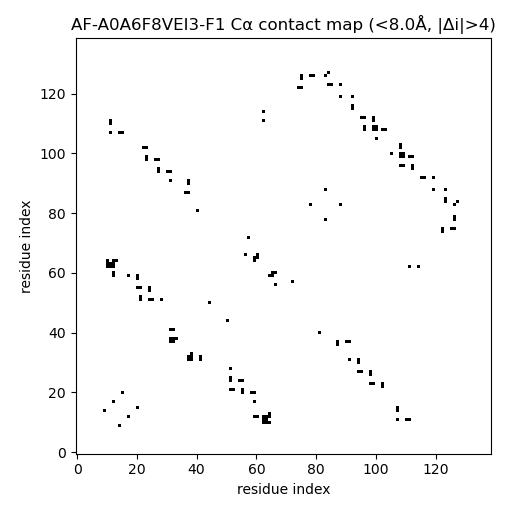98.88 96 PHE A C 1
ATOM 788 O O . PHE A 1 96 ? 1.292 -7.765 0.574 1.00 98.88 96 PHE A O 1
ATOM 795 N N . CYS A 1 97 ? 2.173 -7.650 2.637 1.00 98.81 97 CYS A N 1
ATOM 796 C CA . CYS A 1 97 ? 3.215 -8.660 2.434 1.00 98.81 97 CYS A CA 1
ATOM 797 C C . CYS A 1 97 ? 2.624 -10.002 1.981 1.00 98.81 97 CYS A C 1
ATOM 799 O O . CYS A 1 97 ? 3.034 -10.557 0.961 1.00 98.81 97 CYS A O 1
ATOM 801 N N . GLU A 1 98 ? 1.607 -10.487 2.699 1.00 98.81 98 GLU A N 1
ATOM 802 C CA . GLU A 1 98 ? 0.900 -11.723 2.360 1.00 98.81 98 GLU A CA 1
ATOM 803 C C . GLU A 1 98 ? 0.310 -11.658 0.945 1.00 98.81 98 GLU A C 1
ATOM 805 O O . GLU A 1 98 ? 0.521 -12.555 0.131 1.00 98.81 98 GLU A O 1
ATOM 810 N N . THR A 1 99 ? -0.368 -10.554 0.617 1.00 98.88 99 THR A N 1
ATOM 811 C CA . THR A 1 99 ? -0.956 -10.349 -0.714 1.00 98.88 99 THR A CA 1
ATOM 812 C C . THR A 1 99 ? 0.106 -10.352 -1.811 1.00 98.88 99 THR A C 1
ATOM 814 O O . THR A 1 99 ? -0.08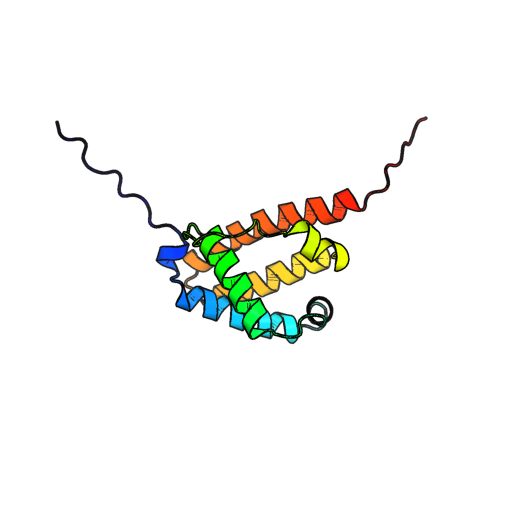0 -10.975 -2.855 1.00 98.88 99 THR A O 1
ATOM 817 N N . LEU A 1 100 ? 1.240 -9.684 -1.593 1.00 98.88 100 LEU A N 1
ATOM 818 C CA . LEU A 1 100 ? 2.325 -9.648 -2.570 1.00 98.88 100 LEU A CA 1
ATOM 819 C C . LEU A 1 100 ? 2.880 -11.050 -2.837 1.00 98.88 100 LEU A C 1
ATOM 821 O O . LEU A 1 100 ? 3.051 -11.417 -3.998 1.00 98.88 100 LEU A O 1
ATOM 825 N N . HIS A 1 101 ? 3.107 -11.850 -1.794 1.00 98.75 101 HIS A N 1
ATOM 826 C CA . HIS A 1 101 ? 3.630 -13.210 -1.940 1.00 98.75 101 HIS A CA 1
ATOM 827 C C . HIS A 1 101 ? 2.652 -14.190 -2.602 1.00 98.75 101 HIS A C 1
ATOM 829 O O . HIS A 1 101 ? 3.094 -15.153 -3.226 1.00 98.75 101 HIS A O 1
ATOM 835 N N . GLU A 1 102 ? 1.345 -13.957 -2.504 1.00 98.69 102 GLU A N 1
ATOM 836 C CA . GLU A 1 102 ? 0.341 -14.751 -3.223 1.00 98.69 102 GLU A CA 1
ATOM 837 C C . GLU A 1 102 ? 0.247 -14.394 -4.708 1.00 98.69 102 GLU A C 1
ATOM 839 O O . GLU A 1 102 ? -0.057 -15.248 -5.540 1.00 98.69 102 GLU A O 1
ATOM 844 N N . GLN A 1 103 ? 0.469 -13.123 -5.045 1.00 98.62 103 GLN A N 1
ATOM 845 C CA . GLN A 1 103 ? 0.190 -12.591 -6.380 1.00 98.62 103 GLN A CA 1
ATOM 846 C C . GLN A 1 103 ? 1.431 -12.466 -7.268 1.00 98.62 103 GLN A C 1
ATOM 848 O O . GLN A 1 103 ? 1.293 -12.283 -8.483 1.00 98.62 103 GLN A O 1
ATOM 853 N N . LEU A 1 104 ? 2.633 -12.529 -6.689 1.00 98.56 104 LEU A N 1
ATOM 854 C CA . LEU A 1 104 ? 3.894 -12.260 -7.375 1.00 98.56 104 LEU A CA 1
ATOM 855 C C . LEU A 1 104 ? 4.960 -13.321 -7.066 1.00 98.56 104 LEU A C 1
ATOM 857 O O . LEU A 1 104 ? 4.964 -13.911 -5.986 1.00 98.56 104 LEU A O 1
ATOM 861 N N . PRO A 1 105 ? 5.935 -13.514 -7.975 1.00 98.44 105 PRO A N 1
ATOM 862 C CA . PRO A 1 105 ? 7.188 -14.178 -7.641 1.00 98.44 105 PRO A CA 1
ATOM 863 C C . PRO A 1 105 ? 7.852 -13.521 -6.430 1.00 98.44 105 PRO A C 1
ATOM 865 O O . PRO A 1 105 ? 7.817 -12.294 -6.289 1.00 98.44 105 PRO A O 1
ATOM 868 N N . ARG A 1 106 ? 8.493 -14.342 -5.592 1.00 98.19 106 ARG A N 1
ATOM 869 C CA . ARG A 1 106 ? 9.120 -13.929 -4.329 1.00 98.19 106 ARG A CA 1
ATOM 870 C C . ARG A 1 106 ? 9.973 -12.672 -4.481 1.00 98.19 106 ARG A C 1
ATOM 872 O O . ARG A 1 106 ? 9.832 -11.746 -3.695 1.00 98.19 106 ARG A O 1
ATOM 879 N N . GLU A 1 107 ? 10.810 -12.622 -5.508 1.00 98.06 107 GLU A N 1
ATOM 880 C CA . GLU A 1 107 ? 11.771 -11.540 -5.713 1.00 98.06 107 GLU A CA 1
ATOM 881 C C . GLU A 1 107 ? 11.077 -10.200 -6.004 1.00 98.06 107 GLU A C 1
ATOM 883 O O . GLU A 1 107 ? 11.544 -9.144 -5.580 1.00 98.06 107 GLU A O 1
ATOM 888 N N . LEU A 1 108 ? 9.950 -10.229 -6.724 1.00 98.44 108 LEU A N 1
ATOM 889 C CA . LEU A 1 108 ? 9.160 -9.031 -7.022 1.00 98.44 108 LEU A CA 1
ATOM 890 C C . LEU A 1 108 ? 8.302 -8.614 -5.823 1.00 98.44 108 LEU A C 1
ATOM 892 O O . LEU A 1 108 ? 8.144 -7.416 -5.584 1.00 98.44 108 LEU A O 1
ATOM 896 N N . ALA A 1 109 ? 7.781 -9.590 -5.074 1.00 98.75 109 ALA A N 1
ATOM 897 C CA . ALA A 1 109 ? 7.041 -9.357 -3.840 1.00 98.75 109 ALA A CA 1
ATOM 898 C C . ALA A 1 109 ? 7.917 -8.643 -2.802 1.00 98.75 109 ALA A C 1
ATOM 900 O O . ALA A 1 109 ? 7.537 -7.583 -2.312 1.00 98.75 109 ALA A O 1
ATOM 901 N N . GLU A 1 110 ? 9.116 -9.167 -2.538 1.00 98.56 110 GLU A N 1
ATOM 902 C CA . GLU A 1 110 ? 10.070 -8.596 -1.580 1.00 98.56 110 GLU A CA 1
ATOM 903 C C . GLU A 1 110 ? 10.497 -7.178 -2.000 1.00 98.56 110 GLU A C 1
ATOM 905 O O . GLU A 1 110 ? 10.447 -6.251 -1.193 1.00 98.56 110 GLU A O 1
ATOM 910 N N . ALA A 1 111 ? 10.794 -6.957 -3.287 1.00 98.38 111 ALA A N 1
ATOM 911 C CA . ALA A 1 111 ? 11.177 -5.635 -3.788 1.00 98.38 111 ALA A CA 1
ATOM 912 C C . ALA A 1 111 ? 10.067 -4.573 -3.649 1.00 98.38 111 ALA A C 1
ATOM 914 O O . ALA A 1 111 ? 10.352 -3.413 -3.342 1.00 98.38 111 ALA A O 1
ATOM 915 N N . TRP A 1 112 ? 8.803 -4.937 -3.891 1.00 98.62 112 TRP A N 1
ATOM 916 C CA . TRP A 1 112 ? 7.680 -4.018 -3.677 1.00 98.62 112 TRP A CA 1
ATOM 917 C C . TRP A 1 112 ? 7.413 -3.831 -2.179 1.00 98.62 112 TRP A C 1
ATOM 919 O O . TRP A 1 112 ? 7.160 -2.713 -1.723 1.00 98.62 112 TRP A O 1
ATOM 929 N N . PHE A 1 113 ? 7.537 -4.891 -1.385 1.00 98.81 113 PHE A N 1
ATOM 930 C CA . PHE A 1 113 ? 7.335 -4.806 0.052 1.00 98.81 113 PHE A CA 1
ATOM 931 C C . PHE A 1 113 ? 8.352 -3.875 0.730 1.00 98.81 113 PHE A C 1
ATOM 933 O O . PHE A 1 113 ? 7.955 -3.043 1.543 1.00 98.81 113 PHE A O 1
ATOM 940 N N . ASP A 1 114 ? 9.627 -3.904 0.338 1.00 98.62 114 ASP A N 1
ATOM 941 C CA . ASP A 1 114 ? 10.651 -2.972 0.838 1.00 98.62 114 ASP A CA 1
ATOM 942 C C . ASP A 1 114 ? 10.289 -1.502 0.578 1.00 98.62 114 ASP A C 1
ATOM 944 O O . ASP A 1 114 ? 10.430 -0.642 1.454 1.00 98.62 114 ASP A O 1
ATOM 948 N N . LEU A 1 115 ? 9.753 -1.206 -0.611 1.00 98.06 115 LEU A N 1
ATOM 949 C CA . LEU A 1 115 ? 9.249 0.127 -0.941 1.00 98.06 115 LEU A CA 1
ATOM 950 C C . LEU A 1 115 ? 8.074 0.519 -0.032 1.00 98.06 115 LEU A C 1
ATOM 952 O O . LEU A 1 115 ? 8.021 1.647 0.466 1.00 98.06 115 LEU A O 1
ATOM 956 N N . ALA A 1 116 ? 7.145 -0.409 0.201 1.00 98.44 116 ALA A N 1
ATOM 957 C CA . ALA A 1 116 ? 5.994 -0.181 1.065 1.00 98.44 116 ALA A CA 1
ATOM 958 C C . ALA A 1 116 ? 6.400 0.059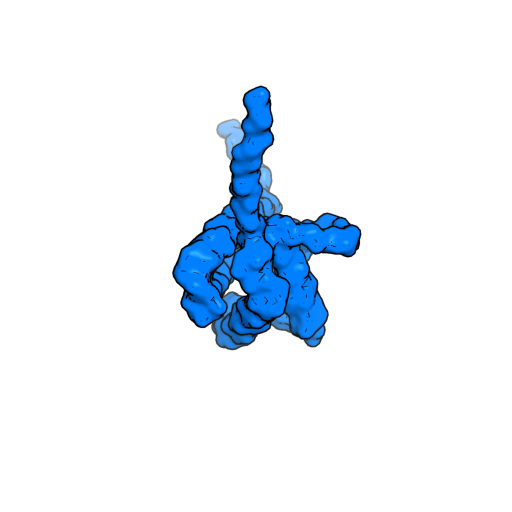 2.524 1.00 98.44 116 ALA A C 1
ATOM 960 O O . ALA A 1 116 ? 5.865 0.972 3.151 1.00 98.44 116 ALA A O 1
ATOM 961 N N . GLN A 1 117 ? 7.390 -0.675 3.038 1.00 98.38 117 GLN A N 1
ATOM 962 C CA . GLN A 1 117 ? 7.951 -0.447 4.371 1.00 98.38 117 GLN A CA 1
ATOM 963 C C . GLN A 1 117 ? 8.558 0.956 4.494 1.00 98.38 117 GLN A C 1
ATOM 965 O O . GLN A 1 117 ? 8.283 1.662 5.464 1.00 98.38 117 GLN A O 1
ATOM 970 N N . GLY A 1 118 ? 9.325 1.406 3.495 1.00 97.62 118 GLY A N 1
ATOM 971 C CA . GLY A 1 118 ? 9.919 2.747 3.497 1.00 97.62 118 GLY A CA 1
ATOM 972 C C . GLY A 1 118 ? 8.877 3.872 3.503 1.00 97.62 118 GLY A C 1
ATOM 973 O O . GLY A 1 118 ? 8.976 4.819 4.290 1.00 97.62 118 GLY A O 1
ATOM 974 N N . ILE A 1 119 ? 7.846 3.757 2.661 1.00 95.94 119 ILE A N 1
ATOM 975 C CA . ILE A 1 119 ? 6.742 4.729 2.604 1.00 95.94 119 ILE A CA 1
ATOM 976 C C . ILE A 1 119 ? 5.919 4.690 3.900 1.00 95.94 119 ILE A C 1
ATOM 978 O O . ILE A 1 119 ? 5.620 5.743 4.468 1.00 95.94 119 ILE A O 1
ATOM 982 N N . GLY A 1 120 ? 5.597 3.489 4.388 1.00 95.81 120 GLY A N 1
ATOM 983 C CA . GLY A 1 120 ? 4.835 3.263 5.614 1.00 95.81 120 GLY A CA 1
ATOM 984 C C . GLY A 1 120 ? 5.527 3.843 6.843 1.00 95.81 120 GLY A C 1
ATOM 985 O O . GLY A 1 120 ? 4.903 4.597 7.585 1.00 95.81 120 GLY A O 1
ATOM 986 N N . ALA A 1 121 ? 6.830 3.599 7.009 1.00 95.19 121 ALA A N 1
ATOM 987 C CA . ALA A 1 121 ? 7.616 4.144 8.116 1.00 95.19 121 ALA A CA 1
ATOM 988 C C . ALA A 1 121 ? 7.644 5.682 8.111 1.00 95.19 121 ALA A C 1
ATOM 990 O O . ALA A 1 121 ? 7.575 6.319 9.164 1.00 95.19 121 ALA A O 1
ATOM 991 N N . ASN A 1 122 ? 7.722 6.303 6.928 1.00 94.44 122 ASN A N 1
ATOM 992 C CA . ASN A 1 122 ? 7.668 7.758 6.824 1.00 94.44 122 ASN A CA 1
ATOM 993 C C . ASN A 1 122 ? 6.291 8.309 7.219 1.00 94.44 122 ASN A C 1
ATOM 995 O O . ASN A 1 122 ? 6.209 9.262 7.993 1.00 94.44 122 ASN A O 1
ATOM 999 N N . LEU A 1 123 ? 5.216 7.689 6.726 1.00 94.19 123 LEU A N 1
ATOM 1000 C CA . LEU A 1 123 ? 3.855 8.091 7.066 1.00 94.19 123 LEU A CA 1
ATOM 1001 C C . LEU A 1 123 ? 3.568 7.890 8.560 1.00 94.19 123 LEU A C 1
ATOM 1003 O O . LEU A 1 123 ? 3.057 8.800 9.205 1.00 94.19 123 LEU A O 1
ATOM 1007 N N . GLN A 1 124 ? 3.952 6.746 9.128 1.00 94.00 124 GLN A N 1
ATOM 1008 C CA . GLN A 1 124 ? 3.824 6.454 10.554 1.00 94.00 124 GLN A CA 1
ATOM 1009 C C . GLN A 1 124 ? 4.517 7.523 11.401 1.00 94.00 124 GLN A C 1
ATOM 1011 O O . GLN A 1 124 ? 3.903 8.064 12.321 1.00 94.00 124 GLN A O 1
ATOM 1016 N N . ARG A 1 125 ? 5.756 7.899 11.054 1.00 92.88 125 ARG A N 1
ATOM 1017 C CA . ARG A 1 125 ? 6.480 8.977 11.739 1.00 92.88 125 ARG A CA 1
ATOM 1018 C C . ARG A 1 125 ? 5.685 10.285 11.723 1.00 92.88 125 ARG A C 1
ATOM 1020 O O . ARG A 1 125 ? 5.453 10.861 12.779 1.00 92.88 125 ARG A O 1
ATOM 1027 N N . MET A 1 126 ? 5.194 10.706 10.555 1.00 90.31 126 MET A N 1
ATOM 1028 C CA . MET A 1 126 ? 4.390 11.930 10.414 1.00 90.31 126 MET A CA 1
ATOM 1029 C C . MET A 1 126 ? 3.097 11.881 11.245 1.00 90.31 126 MET A C 1
ATOM 1031 O O . MET A 1 126 ? 2.739 12.867 11.890 1.00 90.31 126 MET A O 1
ATOM 1035 N N . MET A 1 127 ? 2.412 10.734 11.263 1.00 88.88 127 MET A N 1
ATOM 1036 C CA . MET A 1 127 ? 1.152 10.546 11.992 1.00 88.88 127 MET A CA 1
ATOM 1037 C C . MET A 1 127 ? 1.333 10.537 13.511 1.00 88.88 127 MET A C 1
ATOM 1039 O O . MET A 1 127 ? 0.450 11.001 14.232 1.00 88.88 127 MET A O 1
ATOM 1043 N N . LEU A 1 128 ? 2.448 9.997 14.006 1.00 84.12 128 LEU A N 1
ATOM 1044 C CA . LEU A 1 128 ? 2.700 9.851 15.439 1.00 84.12 128 LEU A CA 1
ATOM 1045 C C . LEU A 1 128 ? 3.428 11.061 16.032 1.00 84.12 128 LEU A C 1
ATOM 1047 O O . LEU A 1 128 ? 3.109 11.471 17.145 1.00 84.12 128 LEU A O 1
ATOM 1051 N N . GLU A 1 129 ? 4.356 11.682 15.301 1.00 78.69 129 GLU A N 1
ATOM 1052 C CA . GLU A 1 129 ? 5.032 12.909 15.744 1.00 78.69 129 GLU A CA 1
ATOM 1053 C C . GLU A 1 129 ? 4.097 14.120 15.691 1.00 78.69 129 GLU A C 1
ATOM 1055 O O . GLU A 1 129 ? 4.094 14.916 16.626 1.00 78.69 129 GLU A O 1
ATOM 1060 N N . GLY A 1 130 ? 3.218 14.208 14.684 1.00 64.44 130 GLY A N 1
ATOM 1061 C CA . GLY A 1 130 ? 2.170 15.234 14.620 1.00 64.44 130 GLY A CA 1
ATOM 1062 C C . GLY A 1 130 ? 1.116 15.136 15.735 1.00 64.44 130 GLY A C 1
ATOM 1063 O O . GLY A 1 130 ? 0.342 16.071 15.925 1.00 64.44 130 GLY A O 1
ATOM 1064 N N . LYS A 1 131 ? 1.088 14.021 16.482 1.00 55.94 131 LYS A N 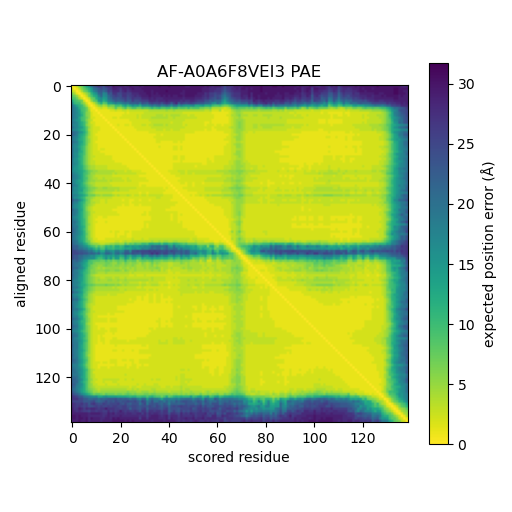1
ATOM 1065 C CA . LYS A 1 131 ? 0.224 13.790 17.652 1.00 55.94 131 LYS A CA 1
ATOM 1066 C C . LYS A 1 131 ? 0.936 13.996 18.995 1.00 55.94 131 LYS A C 1
ATOM 1068 O O . LYS A 1 131 ? 0.254 13.994 20.019 1.00 55.94 131 LYS A O 1
ATOM 1073 N N . ARG A 1 132 ? 2.269 14.153 19.042 1.00 54.66 132 ARG A N 1
ATOM 1074 C CA . ARG A 1 132 ? 2.963 14.403 20.316 1.00 54.66 132 ARG A CA 1
ATOM 1075 C C . ARG A 1 132 ? 2.686 15.844 20.757 1.00 54.66 132 ARG A C 1
ATOM 1077 O O . ARG A 1 132 ? 3.089 16.763 20.044 1.00 54.66 132 ARG A O 1
ATOM 1084 N N . PRO A 1 133 ? 2.030 16.083 21.908 1.00 47.69 133 PRO A N 1
ATOM 1085 C CA . PRO A 1 133 ? 1.971 17.429 22.455 1.00 47.69 133 PRO A CA 1
ATOM 1086 C C . PRO A 1 133 ? 3.401 17.925 22.694 1.00 47.69 133 PRO A C 1
ATOM 1088 O O . PRO A 1 133 ? 4.264 17.172 23.149 1.00 47.69 133 PRO A O 1
ATOM 1091 N N . PHE A 1 134 ? 3.657 19.191 22.372 1.00 48.34 134 PHE A N 1
ATOM 1092 C CA . PHE A 1 134 ? 4.900 19.856 22.740 1.00 48.34 134 PHE A CA 1
ATOM 1093 C C . PHE A 1 134 ? 4.925 20.004 24.268 1.00 48.34 134 PHE A C 1
ATOM 1095 O O . PHE A 1 134 ? 4.376 20.960 24.812 1.00 48.34 134 PHE A O 1
ATOM 1102 N N . ILE A 1 135 ? 5.492 19.023 24.972 1.00 56.41 135 ILE A N 1
ATOM 1103 C CA . ILE A 1 135 ? 5.725 19.104 26.416 1.00 56.41 135 ILE A CA 1
ATOM 1104 C C . ILE A 1 135 ? 7.080 19.786 26.613 1.00 56.41 135 ILE A C 1
ATOM 1106 O O . ILE A 1 135 ? 8.131 19.194 26.367 1.00 56.41 135 ILE A O 1
ATOM 1110 N N . LEU A 1 136 ? 7.056 21.052 27.036 1.00 44.12 136 LEU A N 1
ATOM 1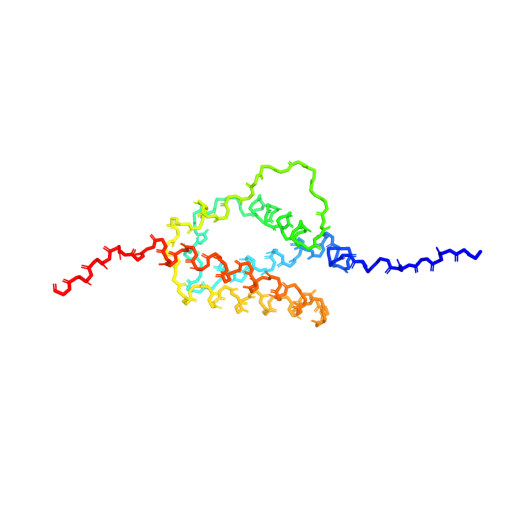111 C CA . LEU A 1 136 ? 8.210 21.673 27.681 1.00 44.12 136 LEU A CA 1
ATOM 1112 C C . LEU A 1 136 ? 8.285 21.144 29.112 1.00 44.12 136 LEU A C 1
ATOM 1114 O O . LEU A 1 136 ? 7.754 21.772 30.024 1.00 44.12 136 LEU A O 1
ATOM 1118 N N . ASP A 1 137 ? 8.982 20.032 29.316 1.00 48.38 137 ASP A N 1
ATOM 1119 C CA . ASP A 1 137 ? 9.528 19.741 30.638 1.00 48.38 137 ASP A CA 1
ATOM 1120 C C . ASP A 1 137 ? 10.765 20.624 30.814 1.00 48.38 137 ASP A C 1
ATOM 1122 O O . ASP A 1 137 ? 11.881 20.290 30.407 1.00 48.38 137 ASP A O 1
ATOM 1126 N N . ARG A 1 138 ? 10.542 21.821 31.363 1.00 40.12 138 ARG A N 1
ATOM 1127 C CA . ARG A 1 138 ? 11.607 22.649 31.918 1.00 40.12 138 ARG A CA 1
ATOM 1128 C C . ARG A 1 138 ? 11.576 22.490 33.436 1.00 40.12 138 ARG A C 1
ATOM 1130 O O . ARG A 1 138 ? 10.565 22.801 34.056 1.00 40.12 138 ARG A O 1
ATOM 1137 N N . LEU A 1 139 ? 12.702 21.967 33.925 1.00 49.50 139 LEU A N 1
ATOM 1138 C CA . LEU A 1 139 ? 13.221 21.946 35.297 1.00 49.50 139 LEU A CA 1
ATOM 1139 C C . LEU A 1 139 ? 12.656 23.034 36.220 1.00 49.50 139 LEU A C 1
ATOM 1141 O O . LEU A 1 139 ? 12.619 24.205 35.772 1.00 49.50 139 LEU A O 1
#

Organism: NCBI:txid2715678

Solvent-accessible surface area (backbone atoms only — not comparable to full-atom values): 8401 Å² total; per-residue (Å²): 135,82,88,80,73,83,76,74,75,77,44,59,28,75,74,60,34,70,73,48,43,47,51,46,41,50,57,37,50,55,51,40,60,69,32,87,90,47,24,73,79,54,68,85,61,85,56,60,70,63,48,43,52,53,51,27,51,49,50,36,35,76,32,66,38,87,68,88,83,70,78,80,83,59,62,63,78,68,48,60,84,66,67,72,50,71,67,55,53,53,50,51,50,51,53,47,47,54,39,31,54,75,73,37,61,63,72,59,22,52,60,51,42,55,53,49,51,56,54,47,54,52,51,50,48,56,55,53,58,76,63,55,75,90,76,81,86,71,131

InterPro domains:
  IPR001486 Truncated hemoglobin [PF01152] (19-107)
  IPR009050 Globin-like superfamily [SSF46458] (17-120)
  IPR012292 Globin/Protoglobin [G3DSA:1.10.490.10] (14-131)

Radius of gyration: 17.95 Å; Cα contacts (8 Å, |Δi|>4): 93; chains: 1; bounding box: 55×37×64 Å

Secondary structure (DSSP, 8-state):
-------PPPPHHHHH-HHHHHHHHHHHHHHHHH-TTTHHHHTT-S-HHHHHHHHHHHHHHHTT---SS-----HHHHHGGGT--HHHHHHHHHHHHHHHHHHS-HHHHHHHHHHHHHHHHHHHHHHHHTTS-------

Nearest PDB structures (foldseek):
  2gkn-assembly1_B  TM=8.787E-01  e=2.285E-05  Mycobacterium tuberculosis
  2ig3-assembly1_A  TM=7.328E-01  e=2.197E-03  Campylobacter jejuni
  6td7-assembly1_A  TM=7.077E-01  e=1.843E-02  Chlamydomonas reinhardtii
  3hiu-assembly1_A  TM=3.214E-01  e=5.659E-01  Xanthomonas campestris pv. campestris
  2ib0-assembly1_B  TM=3.260E-01  e=1.682E+00  Mycobacterium tuberculosis

Sequence (139 aa):
MDSGNASARKPLCAMIERARVDVVVHAFYDKLRAHPEMSGFFSHIEDFAQHEQHIAVFWWWAMGGRAERQRPFDMNGRHQPLGLNERAFEQWLAIFCETLHEQLPRELAEAWFDLAQGIGANLQRMMLEGKRPFILDRL

Foldseek 3Di:
DDPDDPDDDDFLLVVCDLVLLLVLLVQLVVCQCPDPVRVVLCPPDPDPPVVSVVVSVVLSVLSPHDDDDDDDDPLQVSCLVSLDDPVNLVVSLVSSLVSLVVRHDPVSSVVSSVSSVVVSVVNNCSNVVVPDPPDPPDD